Protein AF-A0A2M8C4X3-F1 (afdb_monomer)

Foldseek 3Di:
DDDDDDPPDDDDPADDPPCQVVPDDPPDDRQGSVNVVVVVVVVVCVVVVVVVVVVVVVLVVCDLVNLVVCLVPDPQVCNLVSLVVQCPRPDPVSNLSSQVCLVSHDPVSSVVSPVSNVVRPPPND

Mean predicted aligned error: 15.99 Å

pLDDT: mean 78.15, std 15.76, range [32.28, 96.62]

Radius of gyration: 26.99 Å; Cα contacts (8 Å, |Δi|>4): 80; chains: 1; bounding box: 69×50×52 Å

Structure (mmCIF, N/CA/C/O backbone):
data_AF-A0A2M8C4X3-F1
#
_entry.id   AF-A0A2M8C4X3-F1
#
loop_
_atom_site.group_PDB
_atom_site.id
_atom_site.type_symbol
_atom_site.label_atom_id
_atom_site.label_alt_id
_atom_site.label_comp_id
_atom_site.label_asym_id
_atom_site.label_entity_id
_atom_site.label_seq_id
_atom_site.pdbx_PDB_ins_code
_atom_site.Cartn_x
_atom_site.Cartn_y
_atom_site.Cartn_z
_atom_site.occupancy
_atom_site.B_iso_or_equiv
_atom_site.auth_seq_id
_atom_site.auth_comp_id
_atom_site.auth_asym_id
_atom_site.auth_atom_id
_atom_site.pdbx_PDB_model_num
ATOM 1 N N . MET A 1 1 ? -56.697 -4.862 32.026 1.00 32.28 1 MET A N 1
ATOM 2 C CA . MET A 1 1 ? -55.674 -5.451 31.141 1.00 32.28 1 MET A CA 1
ATOM 3 C C . MET A 1 1 ? -55.577 -4.580 29.902 1.00 32.28 1 MET A C 1
ATOM 5 O O . MET A 1 1 ? -56.592 -4.399 29.252 1.00 32.28 1 MET A O 1
ATOM 9 N N . ASN A 1 2 ? -54.376 -4.034 29.698 1.00 35.28 2 ASN A N 1
ATOM 10 C CA . ASN A 1 2 ? -53.782 -3.365 28.532 1.00 35.28 2 ASN A CA 1
ATOM 11 C C . ASN A 1 2 ? -54.461 -2.157 27.838 1.00 35.28 2 ASN A C 1
ATOM 13 O O . ASN A 1 2 ? -55.559 -2.293 27.303 1.00 35.28 2 ASN A O 1
ATOM 17 N N . PRO A 1 3 ? -53.750 -1.004 27.783 1.00 49.72 3 PRO A N 1
ATOM 18 C CA . PRO A 1 3 ? -54.078 0.187 26.998 1.00 49.72 3 PRO A CA 1
ATOM 19 C C . PRO A 1 3 ? -53.137 0.353 25.788 1.00 49.72 3 PRO A C 1
ATOM 21 O O . PRO A 1 3 ? -51.934 0.436 25.979 1.00 49.72 3 PRO A O 1
ATOM 24 N N . GLU A 1 4 ? -53.640 0.471 24.560 1.00 36.94 4 GLU A N 1
ATOM 25 C CA . GLU A 1 4 ? -52.824 0.686 23.348 1.00 36.94 4 GLU A CA 1
ATOM 26 C C . GLU A 1 4 ? -53.728 1.327 22.273 1.00 36.94 4 GLU A C 1
ATOM 28 O O . GLU A 1 4 ? -54.845 0.865 22.086 1.00 36.94 4 GLU A O 1
ATOM 33 N N . HIS A 1 5 ? -53.433 2.417 21.563 1.00 36.06 5 HIS A N 1
ATOM 34 C CA . HIS A 1 5 ? -52.244 3.237 21.384 1.00 36.06 5 HIS A CA 1
ATOM 35 C C . HIS A 1 5 ? -52.691 4.690 21.147 1.00 36.06 5 HIS A C 1
ATOM 37 O O . HIS A 1 5 ? -53.571 4.940 20.325 1.00 36.06 5 HIS A O 1
ATOM 43 N N . SER A 1 6 ? -52.038 5.656 21.794 1.00 37.72 6 SER A N 1
ATOM 44 C CA . SER A 1 6 ? -52.038 7.047 21.332 1.00 37.72 6 SER A CA 1
ATOM 45 C C . SER A 1 6 ? -50.643 7.343 20.802 1.00 37.72 6 SER A C 1
ATOM 47 O O . SER A 1 6 ? -49.781 7.833 21.530 1.00 37.72 6 SER A O 1
ATOM 49 N N . HIS A 1 7 ? -50.408 6.991 19.538 1.00 39.47 7 HIS A N 1
ATOM 50 C CA . HIS A 1 7 ? -49.303 7.560 18.781 1.00 39.47 7 HIS A CA 1
ATOM 51 C C . HIS A 1 7 ? -49.661 9.014 18.485 1.00 39.47 7 HIS A C 1
ATOM 53 O O . HIS A 1 7 ? -50.410 9.307 17.558 1.00 39.47 7 HIS A O 1
ATOM 59 N N . GLN A 1 8 ? -49.145 9.924 19.301 1.00 36.75 8 GLN A N 1
ATOM 60 C CA . GLN A 1 8 ? -48.913 11.291 18.862 1.00 36.75 8 GLN A CA 1
ATOM 61 C C . GLN A 1 8 ? -47.415 11.442 18.623 1.00 36.75 8 GLN A C 1
ATOM 63 O O . GLN A 1 8 ? -46.660 11.894 19.478 1.00 36.75 8 GLN A O 1
ATOM 68 N N . GLU A 1 9 ? -46.996 11.007 17.438 1.00 53.00 9 GLU A N 1
ATOM 69 C CA . GLU A 1 9 ? -45.844 11.585 16.764 1.00 53.00 9 GLU A CA 1
ATOM 70 C C . GLU A 1 9 ? -46.306 12.886 16.107 1.00 53.00 9 GLU A C 1
ATOM 72 O O . GLU A 1 9 ? -47.020 12.841 15.112 1.00 53.00 9 GLU A O 1
ATOM 77 N N . THR A 1 10 ? -45.884 14.031 16.645 1.00 43.84 10 THR A N 1
ATOM 78 C CA . THR A 1 10 ? -45.625 15.239 15.849 1.00 43.84 10 THR A CA 1
ATOM 79 C C . THR A 1 10 ? -44.562 16.096 16.538 1.00 43.84 10 THR A C 1
ATOM 81 O O . THR A 1 10 ? -44.785 16.628 17.621 1.00 43.84 10 THR A O 1
ATOM 84 N N . GLU A 1 11 ? -43.422 16.217 15.857 1.00 45.44 11 GLU A N 1
ATOM 85 C CA . GLU A 1 11 ? -42.680 17.465 15.634 1.00 45.44 11 GLU A CA 1
ATOM 86 C C . GLU A 1 11 ? -42.223 18.300 16.845 1.00 45.44 11 GLU A C 1
ATOM 88 O O . GLU A 1 11 ? -42.971 19.089 17.401 1.00 45.44 11 GLU A O 1
ATOM 93 N N . THR A 1 12 ? -40.910 18.304 17.104 1.00 41.66 12 THR A N 1
ATOM 94 C CA . THR A 1 12 ? -40.133 19.560 17.061 1.00 41.66 12 THR A CA 1
ATOM 95 C C . THR A 1 12 ? -38.665 19.276 16.737 1.00 41.66 12 THR A C 1
ATOM 97 O O . THR A 1 12 ? -37.901 18.765 17.551 1.00 41.66 12 THR A O 1
ATOM 100 N N . ALA A 1 13 ? -38.223 19.707 15.559 1.00 51.66 13 ALA A N 1
ATOM 101 C CA . ALA A 1 13 ? -36.815 19.768 15.166 1.00 51.66 13 ALA A CA 1
ATOM 102 C C . ALA A 1 13 ? -36.027 20.889 15.895 1.00 51.66 13 ALA A C 1
ATOM 104 O O . ALA A 1 13 ? -35.163 21.529 15.302 1.00 51.66 13 ALA A O 1
ATOM 105 N N . SER A 1 14 ? -36.334 21.187 17.165 1.00 56.22 14 SER A N 1
ATOM 106 C CA . SER A 1 14 ? -35.818 22.393 17.839 1.00 56.22 14 SER A CA 1
ATOM 107 C C . SER A 1 14 ? -35.757 22.329 19.372 1.00 56.22 14 SER A C 1
ATOM 109 O O . SER A 1 14 ? -35.393 23.331 19.988 1.00 56.22 14 SER A O 1
ATOM 111 N N . SER A 1 15 ? -36.089 21.205 20.013 1.00 69.62 15 SER A N 1
ATOM 112 C CA . SER A 1 15 ? -36.028 21.102 21.477 1.00 69.62 15 SER A CA 1
ATOM 113 C C . SER A 1 15 ? -34.962 20.105 21.925 1.00 69.62 15 SER A C 1
ATOM 115 O O . SER A 1 15 ? -34.809 19.030 21.339 1.00 69.62 15 SER A O 1
ATOM 117 N N . LEU A 1 16 ? -34.194 20.485 22.948 1.00 77.62 16 LEU A N 1
ATOM 118 C CA . LEU A 1 16 ? -33.307 19.574 23.667 1.00 77.62 16 LEU A CA 1
ATOM 119 C C . LEU A 1 16 ? -34.146 18.686 24.588 1.00 77.62 16 LEU A C 1
ATOM 121 O O . LEU A 1 16 ? -35.141 19.158 25.139 1.00 77.62 16 LEU A O 1
ATOM 125 N N . PRO A 1 17 ? -33.739 17.434 24.829 1.00 81.38 17 PRO A N 1
ATOM 126 C CA . PRO A 1 17 ? -34.378 16.609 25.841 1.00 81.38 17 PRO A 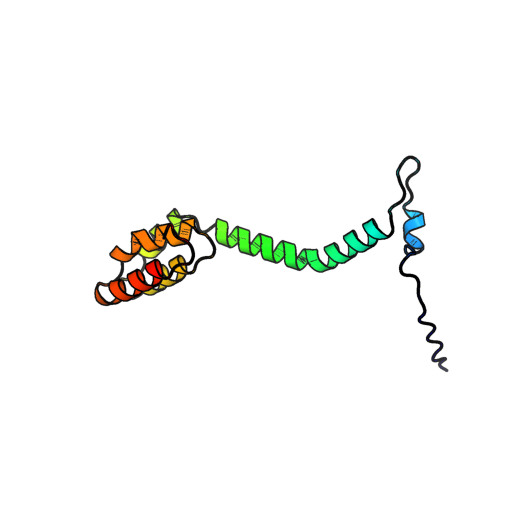CA 1
ATOM 127 C C . PRO A 1 17 ? -34.353 17.273 27.217 1.00 81.38 17 PRO A C 1
ATOM 129 O O . PRO A 1 17 ? -33.355 17.878 27.613 1.00 81.38 17 PRO A O 1
ATOM 132 N N . ASN A 1 18 ? -35.446 17.119 27.967 1.00 78.31 18 ASN A N 1
ATOM 133 C CA . ASN A 1 18 ? -35.680 17.821 29.236 1.00 78.31 18 ASN A CA 1
ATOM 134 C C . ASN A 1 18 ? -34.550 17.638 30.264 1.00 78.31 18 ASN A C 1
ATOM 136 O O . ASN A 1 18 ? -34.296 18.529 31.072 1.00 78.31 18 ASN A O 1
ATOM 140 N N . TYR A 1 19 ? -33.841 16.507 30.221 1.00 79.56 19 TYR A N 1
ATOM 141 C CA . TYR A 1 19 ? -32.743 16.220 31.140 1.00 79.56 19 TYR A CA 1
ATOM 142 C C . TYR A 1 19 ? -31.493 17.080 30.892 1.00 79.56 19 TYR A C 1
ATOM 144 O O . TYR A 1 19 ? -30.672 17.230 31.791 1.00 79.56 19 TYR A O 1
ATOM 152 N N . ILE A 1 20 ? -31.344 17.693 29.713 1.00 80.12 20 ILE A N 1
ATOM 153 C CA . ILE A 1 20 ? -30.195 18.557 29.402 1.00 80.12 20 ILE A CA 1
ATOM 154 C C . ILE A 1 20 ? -30.193 19.821 30.265 1.00 80.12 20 ILE A C 1
ATOM 156 O O . ILE A 1 20 ? -29.128 20.288 30.665 1.00 80.12 20 ILE A O 1
ATOM 160 N N . GLY A 1 21 ? -31.373 20.316 30.652 1.00 75.75 21 GLY A N 1
ATOM 161 C CA . GLY A 1 21 ? -31.495 21.444 31.578 1.00 75.75 21 GLY A CA 1
ATOM 162 C C . GLY A 1 21 ? -30.912 21.171 32.970 1.00 75.75 21 GLY A C 1
ATOM 163 O O . GLY A 1 21 ? -30.519 22.113 33.651 1.00 75.75 21 GLY A O 1
ATOM 164 N N . MET A 1 22 ? -30.786 19.902 33.382 1.00 81.06 22 MET A N 1
ATOM 165 C CA . MET A 1 22 ? -30.195 19.528 34.676 1.00 81.06 22 MET A CA 1
ATOM 166 C C . MET A 1 22 ? -28.672 19.710 34.718 1.00 81.06 22 MET A C 1
ATOM 168 O O . MET A 1 22 ? -28.099 19.784 35.800 1.00 81.06 22 MET A O 1
ATOM 172 N N . TYR A 1 23 ? -28.024 19.797 33.553 1.00 77.56 23 TYR A N 1
ATOM 173 C CA . TYR A 1 23 ? -26.577 19.972 33.416 1.00 77.56 23 TYR A CA 1
ATOM 174 C C . TYR A 1 23 ? -26.186 21.415 33.071 1.00 77.56 23 TYR A C 1
ATOM 176 O O . TYR A 1 23 ? -25.052 21.667 32.669 1.00 77.56 23 TYR A O 1
ATOM 184 N N . ALA A 1 24 ? -27.108 22.376 33.205 1.00 80.88 24 ALA A N 1
ATOM 185 C CA . ALA A 1 24 ? -26.791 23.788 33.031 1.00 80.88 24 ALA A CA 1
ATOM 186 C C . ALA A 1 24 ? -25.824 24.249 34.135 1.00 80.88 24 ALA A C 1
ATOM 188 O O . ALA A 1 24 ? -26.165 24.252 35.317 1.00 80.88 24 ALA A O 1
ATOM 189 N N . ILE A 1 25 ? -24.611 24.647 33.744 1.00 81.81 25 ILE A N 1
ATOM 190 C CA . ILE A 1 25 ? -23.582 25.137 34.667 1.00 81.81 25 ILE A CA 1
ATOM 191 C C . ILE A 1 25 ? -23.653 26.673 34.695 1.00 81.81 25 ILE A C 1
ATOM 193 O O . ILE A 1 25 ? -23.449 27.301 33.652 1.00 81.81 25 ILE A O 1
ATOM 197 N N . PRO A 1 26 ? -23.922 27.310 35.853 1.00 83.06 26 PRO A N 1
ATOM 198 C CA . PRO A 1 26 ? -23.953 28.767 35.955 1.00 83.06 26 PRO A CA 1
ATOM 199 C C . PRO A 1 26 ? -22.644 29.405 35.472 1.00 83.06 26 PRO A C 1
ATOM 201 O O . PRO A 1 26 ? -21.558 28.983 35.865 1.00 83.06 26 PRO A O 1
ATOM 204 N N . GLY A 1 27 ? -22.750 30.431 34.626 1.00 84.56 27 GLY A N 1
ATOM 205 C CA . GLY A 1 27 ? -21.596 31.120 34.033 1.00 84.56 27 GLY A CA 1
ATOM 206 C C . GLY A 1 27 ? -21.082 30.519 32.719 1.00 84.56 27 GLY A C 1
ATOM 207 O O . GLY A 1 27 ? -20.178 31.095 32.122 1.00 84.56 27 GLY A O 1
ATOM 208 N N . TYR A 1 28 ? -21.672 29.420 32.242 1.00 82.31 28 TYR A N 1
ATOM 209 C CA . TYR A 1 28 ? -21.366 28.817 30.944 1.00 82.31 28 TYR A CA 1
ATOM 210 C C . TYR A 1 28 ? -22.569 28.909 30.002 1.00 82.31 28 TYR A C 1
ATOM 212 O O . TYR A 1 28 ? -23.720 28.970 30.436 1.00 82.31 28 TYR A O 1
ATOM 220 N N . GLU A 1 29 ? -22.298 28.930 28.696 1.00 82.06 29 GLU A N 1
ATOM 221 C CA . GLU A 1 29 ? -23.348 28.907 27.680 1.00 82.06 29 GLU A CA 1
ATOM 222 C C . GLU A 1 29 ? -24.100 27.568 27.723 1.00 82.06 29 GLU A C 1
ATOM 224 O O . GLU A 1 29 ? -23.496 26.499 27.843 1.00 82.06 29 GLU A O 1
ATOM 229 N N . ALA A 1 30 ? -25.432 27.625 27.637 1.00 80.75 30 ALA A N 1
ATOM 230 C CA . ALA A 1 30 ? -26.254 26.426 27.581 1.00 80.75 30 ALA A CA 1
ATOM 231 C C . ALA A 1 30 ? -25.928 25.616 26.318 1.00 80.75 30 ALA A C 1
ATOM 233 O O . ALA A 1 30 ? -25.703 26.171 25.241 1.00 80.75 30 ALA A O 1
ATOM 234 N N . ILE A 1 31 ? -25.944 24.287 26.439 1.00 80.19 31 ILE A N 1
ATOM 235 C CA . ILE A 1 31 ? -25.752 23.395 25.293 1.00 80.19 31 ILE A CA 1
ATOM 236 C C . ILE A 1 31 ? -26.799 23.747 24.237 1.00 80.19 31 ILE A C 1
ATOM 238 O O . ILE A 1 31 ? -27.988 23.795 24.535 1.00 80.19 31 ILE A O 1
ATOM 242 N N . SER A 1 32 ? -26.371 23.990 22.998 1.00 83.69 32 SER A N 1
ATOM 243 C CA . SER A 1 32 ? -27.311 24.240 21.905 1.00 83.69 32 SER A CA 1
ATOM 244 C C . SER A 1 32 ? -27.915 22.924 21.394 1.00 83.69 32 SER A C 1
ATOM 246 O O . SER A 1 32 ? -27.213 21.907 21.356 1.00 83.69 32 SER A O 1
ATOM 248 N N . PRO A 1 33 ? -29.170 22.926 20.897 1.00 78.75 33 PRO A N 1
ATOM 249 C CA . PRO A 1 33 ? -29.769 21.761 20.239 1.00 78.75 33 PRO A CA 1
ATOM 250 C C . PRO A 1 33 ? -28.854 21.168 19.162 1.00 78.75 33 PRO A C 1
ATOM 252 O O . PRO A 1 33 ? -28.605 19.966 19.122 1.00 78.75 33 PRO A O 1
ATOM 255 N N . LYS A 1 34 ? -28.254 22.034 18.338 1.00 77.88 34 LYS A N 1
ATOM 256 C CA . LYS A 1 34 ? -27.315 21.634 17.285 1.00 77.88 34 LYS A CA 1
ATOM 257 C C . LYS A 1 34 ? -26.055 20.962 17.843 1.00 77.88 34 LYS A C 1
ATOM 259 O O . LYS A 1 34 ? -25.581 19.999 17.247 1.00 77.88 34 LYS A O 1
ATOM 264 N N . GLY A 1 35 ? -25.511 21.457 18.956 1.00 78.56 35 GLY A N 1
ATOM 265 C CA . GLY A 1 35 ? -24.350 20.864 19.623 1.00 78.56 35 GLY A CA 1
ATOM 266 C C . GLY A 1 35 ? -24.649 19.476 20.188 1.00 78.56 35 GLY A C 1
ATOM 267 O O . GLY A 1 35 ? -23.883 18.545 19.959 1.00 78.56 35 GLY A O 1
ATOM 268 N N . TYR A 1 36 ? -25.803 19.320 20.832 1.00 79.50 36 TYR A N 1
ATOM 269 C CA . TYR A 1 36 ? -26.262 18.050 21.391 1.00 79.50 36 TYR A CA 1
ATOM 270 C C . TYR A 1 36 ? -26.498 16.978 20.318 1.00 79.50 36 TYR A C 1
ATOM 272 O O . TYR A 1 36 ? -25.948 15.884 20.405 1.00 79.50 36 TYR A O 1
ATOM 280 N N . TYR A 1 37 ? -27.222 17.306 19.243 1.00 78.38 37 TYR A N 1
ATOM 281 C CA . TYR A 1 37 ? -27.442 16.351 18.150 1.00 78.38 37 TYR A CA 1
ATOM 282 C C . TYR A 1 37 ? -26.161 16.041 17.363 1.00 78.38 37 TYR A C 1
ATOM 284 O O . TYR A 1 37 ? -26.040 14.956 16.799 1.00 78.38 37 TYR A O 1
ATOM 292 N N . ARG A 1 38 ? -25.182 16.959 17.337 1.00 75.38 38 ARG A N 1
ATOM 293 C CA . ARG A 1 38 ? -23.845 16.675 16.792 1.00 75.38 38 ARG A CA 1
ATOM 294 C C . ARG A 1 38 ? -23.078 15.695 17.679 1.00 75.38 38 ARG A C 1
ATOM 296 O O . ARG A 1 38 ? -22.415 14.817 17.145 1.00 75.38 38 ARG A O 1
ATOM 303 N N . TYR A 1 39 ? -23.177 15.844 18.998 1.00 73.12 39 TYR A N 1
ATOM 304 C CA . TYR A 1 39 ? -22.539 14.953 19.965 1.00 73.12 39 TYR A CA 1
ATOM 305 C C . TYR A 1 39 ? -23.104 13.530 19.878 1.00 73.12 39 TYR A C 1
ATOM 307 O O . TYR A 1 39 ? -22.335 12.606 19.645 1.00 73.12 39 TYR A O 1
ATOM 315 N N . ILE A 1 40 ? -24.429 13.361 19.934 1.00 70.19 40 ILE A N 1
ATOM 316 C CA . ILE A 1 40 ? -25.064 12.030 19.869 1.00 70.19 40 ILE A CA 1
ATOM 317 C C . ILE A 1 40 ? -24.789 11.337 18.535 1.00 70.19 40 ILE A C 1
ATOM 319 O O . ILE A 1 40 ? -24.410 10.173 18.503 1.00 70.19 40 ILE A O 1
ATOM 323 N N . ARG A 1 41 ? -24.914 12.068 17.418 1.00 69.69 41 ARG A N 1
ATOM 324 C CA . ARG A 1 41 ? -24.604 11.522 16.088 1.00 69.69 41 ARG A CA 1
ATOM 325 C C . ARG A 1 41 ? -23.157 11.042 15.998 1.00 69.69 41 ARG A C 1
ATOM 327 O O . ARG A 1 41 ? -22.880 10.081 15.289 1.00 69.69 41 ARG A O 1
ATOM 334 N N . ASN A 1 42 ? -22.241 11.732 16.674 1.00 67.56 42 ASN A N 1
ATOM 335 C CA . ASN A 1 42 ? -20.851 11.317 16.735 1.00 67.56 42 ASN A CA 1
ATOM 336 C C . ASN A 1 42 ? -20.657 10.130 17.684 1.00 67.56 42 ASN A C 1
ATOM 338 O O . ASN A 1 42 ? -19.843 9.285 17.349 1.00 67.56 42 ASN A O 1
ATOM 342 N N . GLU A 1 43 ? -21.392 10.032 18.798 1.00 69.19 43 GLU A N 1
ATOM 343 C CA . GLU A 1 43 ? -21.359 8.897 19.740 1.00 69.19 43 GLU A CA 1
ATOM 344 C C . GLU A 1 43 ? -21.671 7.564 19.050 1.00 69.19 43 GLU A C 1
ATOM 346 O O . GLU A 1 43 ? -20.894 6.619 19.175 1.00 69.19 43 GLU A O 1
ATOM 351 N N . ASP A 1 44 ? -22.715 7.521 18.218 1.00 70.00 44 ASP A N 1
ATOM 352 C CA . ASP A 1 44 ? -23.050 6.338 17.409 1.00 70.00 44 A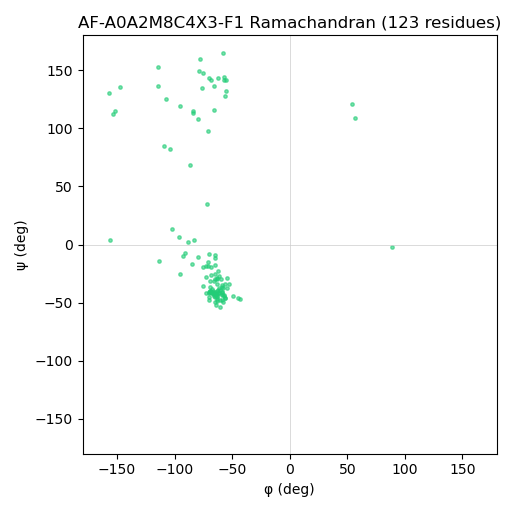SP A CA 1
ATOM 353 C C . ASP A 1 44 ? -21.965 6.005 16.367 1.00 70.00 44 ASP A C 1
ATOM 355 O O . ASP A 1 44 ? -21.814 4.861 15.935 1.00 70.00 44 ASP A O 1
ATOM 359 N N . GLN A 1 45 ? -21.185 7.009 15.955 1.00 70.75 45 GLN A N 1
ATOM 360 C CA . GLN A 1 45 ? -20.074 6.866 15.013 1.00 70.75 45 GLN A CA 1
ATOM 361 C C . GLN A 1 45 ? -18.727 6.630 15.702 1.00 70.75 45 GLN A C 1
ATOM 363 O O . GLN A 1 45 ? -17.770 6.275 15.015 1.00 70.75 45 GLN A O 1
ATOM 368 N N . LEU A 1 46 ? -18.619 6.777 17.029 1.00 71.62 46 LEU A N 1
ATOM 369 C CA . LEU A 1 46 ? -17.364 6.572 17.755 1.00 71.62 46 LEU A CA 1
ATOM 370 C C . LEU A 1 46 ? -16.792 5.170 17.523 1.00 71.62 46 LEU A C 1
ATOM 372 O O . LEU A 1 46 ? -15.603 5.095 17.225 1.00 71.62 46 LEU A O 1
ATOM 376 N N . PRO A 1 47 ? -17.576 4.072 17.557 1.00 78.00 47 PRO A N 1
ATOM 377 C CA . PRO A 1 47 ? -17.038 2.744 17.274 1.00 78.00 47 PRO A CA 1
ATOM 378 C C .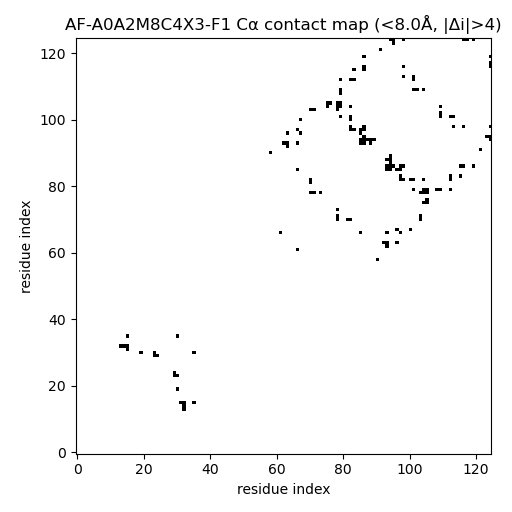 PRO A 1 47 ? -16.475 2.627 15.855 1.00 78.00 47 PRO A C 1
ATOM 380 O O . PRO A 1 47 ? -15.437 2.006 15.659 1.00 78.00 47 PRO A O 1
ATOM 383 N N . LEU A 1 48 ? -17.119 3.263 14.870 1.00 76.06 48 LEU A N 1
ATOM 384 C CA . LEU A 1 48 ? -16.656 3.274 13.479 1.00 76.06 48 LEU A CA 1
ATOM 385 C C . LEU A 1 48 ? -15.380 4.108 13.317 1.00 76.06 48 LEU A C 1
ATOM 387 O O . LEU A 1 48 ? -14.457 3.686 12.629 1.00 76.06 48 LEU A O 1
ATOM 391 N N . ILE A 1 49 ? -15.303 5.268 13.972 1.00 72.31 49 ILE A N 1
ATOM 392 C CA . ILE A 1 49 ? -14.125 6.144 13.951 1.00 72.31 49 ILE A CA 1
ATOM 393 C C . ILE A 1 49 ? -12.944 5.471 14.657 1.00 72.31 49 ILE A C 1
ATOM 395 O O . ILE A 1 49 ? -11.830 5.520 14.142 1.00 72.31 49 ILE A O 1
ATOM 399 N N . VAL A 1 50 ? -13.179 4.821 15.800 1.00 78.44 50 VAL A N 1
ATOM 400 C CA . VAL A 1 50 ? -12.162 4.063 16.544 1.00 78.44 50 VAL A CA 1
ATOM 401 C C . VAL A 1 50 ? -11.689 2.869 15.724 1.00 78.44 50 VAL A C 1
ATOM 403 O O . VAL A 1 50 ? -10.491 2.755 15.497 1.00 78.44 50 VAL A O 1
ATOM 406 N N . ALA A 1 51 ? -12.598 2.054 15.183 1.00 75.56 51 ALA A N 1
ATOM 407 C CA . ALA A 1 51 ? -12.234 0.927 14.325 1.00 75.56 51 ALA A CA 1
ATOM 408 C C . ALA A 1 51 ? -11.444 1.384 13.088 1.00 75.56 51 ALA A C 1
ATOM 410 O O . ALA A 1 51 ? -10.439 0.775 12.726 1.00 75.56 51 ALA A O 1
ATOM 411 N N . GLN A 1 52 ? -11.844 2.497 12.465 1.00 69.88 52 GLN A N 1
ATOM 412 C CA . GLN A 1 52 ? -11.123 3.055 11.325 1.00 69.88 52 GLN A CA 1
ATOM 413 C C . GLN A 1 52 ? -9.744 3.597 11.724 1.00 69.88 52 GLN A C 1
ATOM 415 O O . GLN A 1 52 ? -8.786 3.450 10.965 1.00 69.88 52 GLN A O 1
ATOM 420 N N . ALA A 1 53 ? -9.623 4.224 12.896 1.00 72.31 53 ALA A N 1
ATOM 421 C CA . ALA A 1 53 ? -8.356 4.718 13.424 1.00 72.31 53 ALA A CA 1
ATOM 422 C C . ALA A 1 53 ? -7.408 3.570 13.797 1.00 72.31 53 ALA A C 1
ATOM 424 O O . ALA A 1 53 ? -6.227 3.648 13.476 1.00 72.31 53 ALA A O 1
ATOM 425 N N . GLU A 1 54 ? -7.918 2.495 14.398 1.00 74.69 54 GLU A N 1
ATOM 426 C CA . GLU A 1 54 ? -7.172 1.271 14.705 1.00 74.69 54 GLU A CA 1
ATOM 427 C C . GLU A 1 54 ? -6.720 0.554 13.432 1.00 74.69 54 GLU A C 1
ATOM 429 O O . GLU A 1 54 ? -5.560 0.167 13.325 1.00 74.69 54 GLU A O 1
ATOM 434 N N . GLU A 1 55 ? -7.585 0.441 12.423 1.00 69.00 55 GLU A N 1
ATOM 435 C CA . GLU A 1 55 ? -7.214 -0.110 11.118 1.00 69.00 55 GLU A CA 1
ATOM 436 C C . GLU A 1 55 ? -6.124 0.742 10.447 1.00 69.00 55 GLU A C 1
ATOM 438 O O . GLU A 1 55 ? -5.153 0.216 9.899 1.00 69.00 55 GLU A O 1
ATOM 443 N N . ASN A 1 56 ? -6.244 2.068 10.524 1.00 65.38 56 ASN A N 1
ATOM 444 C CA . ASN A 1 56 ? -5.245 2.993 9.994 1.00 65.38 56 ASN A CA 1
ATOM 445 C C . ASN A 1 56 ? -3.937 2.963 10.799 1.00 65.38 56 ASN A C 1
ATOM 447 O O . ASN A 1 56 ? -2.865 3.135 10.218 1.00 65.38 56 ASN A O 1
ATOM 451 N N . GLN A 1 57 ? -3.997 2.705 12.105 1.00 64.69 57 GLN A N 1
ATOM 452 C CA . GLN A 1 57 ? -2.826 2.510 12.954 1.00 64.69 57 GLN A CA 1
ATOM 453 C C . GLN A 1 57 ? -2.131 1.180 12.631 1.00 64.69 57 GLN A C 1
ATOM 455 O O . GLN A 1 57 ? -0.932 1.169 12.381 1.00 64.69 57 GLN A O 1
ATOM 460 N N . ALA A 1 58 ? -2.878 0.084 12.488 1.00 59.25 58 ALA A N 1
ATOM 461 C CA . ALA A 1 58 ? -2.345 -1.215 12.076 1.00 59.25 58 ALA A CA 1
ATOM 462 C C . ALA A 1 58 ? -1.749 -1.194 10.654 1.00 59.25 58 ALA A C 1
ATOM 464 O O . ALA A 1 58 ? -0.836 -1.962 10.340 1.00 59.25 58 ALA A O 1
ATOM 465 N N . LYS A 1 59 ? -2.254 -0.312 9.778 1.00 60.38 59 LYS A N 1
ATOM 466 C CA . LYS A 1 59 ? -1.659 -0.022 8.464 1.00 60.38 59 LYS A CA 1
ATOM 467 C C . LYS A 1 59 ? -0.370 0.803 8.592 1.00 60.38 59 LYS A C 1
ATOM 469 O O . LYS A 1 59 ? 0.599 0.460 7.923 1.00 60.38 59 LYS A O 1
ATOM 474 N N . LYS A 1 60 ? -0.325 1.809 9.478 1.00 56.00 60 LYS A N 1
ATOM 475 C CA . LYS A 1 60 ? 0.888 2.595 9.798 1.00 56.00 60 LYS A CA 1
ATOM 476 C C . LYS A 1 60 ? 2.008 1.760 10.421 1.00 56.00 60 LYS A C 1
ATOM 478 O O . LYS A 1 60 ? 3.177 2.026 10.156 1.00 56.00 60 LYS A O 1
ATOM 483 N N . ASP A 1 61 ? 1.665 0.752 11.218 1.00 57.84 61 ASP A N 1
ATOM 484 C CA . ASP A 1 61 ? 2.647 -0.096 11.904 1.00 57.84 61 ASP A CA 1
ATOM 485 C C . ASP A 1 61 ? 3.400 -1.033 10.935 1.00 57.84 61 ASP A C 1
ATOM 487 O O . ASP A 1 61 ? 4.474 -1.545 11.261 1.00 57.84 61 ASP A O 1
ATOM 491 N N . LYS A 1 62 ? 2.904 -1.213 9.703 1.00 66.00 62 LYS A N 1
ATOM 492 C CA . LYS A 1 62 ? 3.619 -1.910 8.621 1.00 66.00 62 LYS A CA 1
ATOM 493 C C . LYS A 1 62 ? 4.514 -0.930 7.865 1.00 66.00 62 LYS A C 1
ATOM 495 O O . LYS A 1 62 ? 4.260 -0.601 6.708 1.00 66.00 62 LYS A O 1
ATOM 500 N N . SER A 1 63 ? 5.556 -0.459 8.545 1.00 71.06 63 SER A N 1
ATOM 501 C CA . SER A 1 63 ? 6.559 0.446 7.975 1.00 71.06 63 SER A CA 1
ATOM 502 C C . SER A 1 63 ? 7.252 -0.149 6.740 1.00 71.06 63 SER A C 1
ATOM 504 O O . SER A 1 63 ? 7.218 -1.361 6.511 1.00 71.06 63 SER A O 1
ATOM 506 N N . PHE A 1 64 ? 7.945 0.694 5.967 1.00 70.56 64 PHE A N 1
ATOM 507 C CA . PHE A 1 64 ? 8.812 0.271 4.856 1.00 70.56 64 PHE A CA 1
ATOM 508 C C . PHE A 1 64 ? 9.685 -0.947 5.212 1.00 70.56 64 PHE A C 1
ATOM 510 O O . PHE A 1 64 ? 9.697 -1.942 4.490 1.00 70.56 64 PHE A O 1
ATOM 517 N N . ALA A 1 65 ? 10.332 -0.903 6.383 1.00 75.06 65 ALA A N 1
ATOM 518 C CA . ALA A 1 65 ? 11.231 -1.955 6.851 1.00 75.06 65 ALA A CA 1
ATOM 519 C C . ALA A 1 65 ? 10.518 -3.300 7.068 1.00 75.06 65 ALA A C 1
ATOM 521 O O . ALA A 1 65 ? 11.119 -4.363 6.918 1.00 75.06 65 ALA A O 1
ATOM 522 N N . TRP A 1 66 ? 9.226 -3.270 7.407 1.00 82.81 66 TRP A N 1
ATOM 523 C CA . TRP A 1 66 ? 8.429 -4.484 7.529 1.00 82.81 66 TRP A CA 1
ATOM 524 C C . TRP A 1 66 ? 8.180 -5.125 6.160 1.00 82.81 66 TRP A C 1
ATOM 526 O O . TRP A 1 66 ? 8.412 -6.323 6.005 1.00 82.81 66 TRP A O 1
ATOM 536 N N . TRP A 1 67 ? 7.755 -4.341 5.163 1.00 81.25 67 TRP A N 1
ATOM 537 C CA . TRP A 1 67 ? 7.492 -4.843 3.808 1.00 81.25 67 TRP A CA 1
ATOM 538 C C . TRP A 1 67 ? 8.751 -5.379 3.137 1.00 81.25 67 TRP A C 1
ATOM 540 O O . TRP A 1 67 ? 8.708 -6.458 2.546 1.00 81.25 67 TRP A O 1
ATOM 550 N N . GLU A 1 68 ? 9.867 -4.667 3.281 1.00 82.31 68 GLU A N 1
ATOM 551 C CA . GLU A 1 68 ? 11.155 -5.08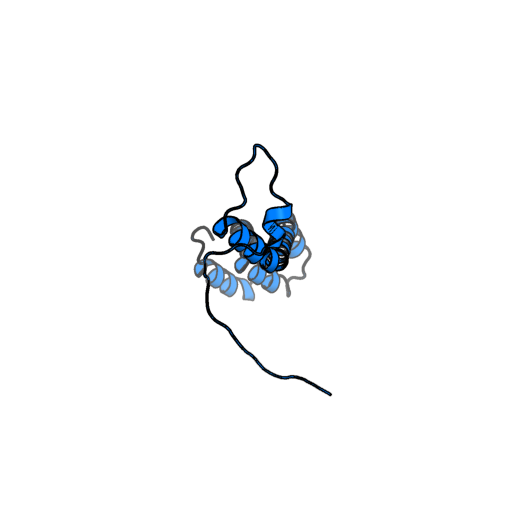7 2.738 1.00 82.31 68 GLU A CA 1
ATOM 552 C C . GLU A 1 68 ? 11.593 -6.437 3.322 1.00 82.31 68 GLU A C 1
ATOM 554 O O . GLU A 1 68 ? 11.786 -7.404 2.580 1.00 82.31 68 GLU A O 1
ATOM 559 N N . ASN A 1 69 ? 11.628 -6.547 4.654 1.00 86.38 69 ASN A N 1
ATOM 560 C CA . ASN A 1 69 ? 11.996 -7.786 5.337 1.00 86.38 69 ASN A CA 1
ATOM 561 C C . ASN A 1 69 ? 11.037 -8.942 4.993 1.00 86.38 69 ASN A C 1
ATOM 563 O O . ASN A 1 69 ? 11.467 -10.076 4.794 1.00 86.38 69 ASN A O 1
ATOM 567 N N . GLN A 1 70 ? 9.729 -8.683 4.883 1.00 86.44 70 GLN A N 1
ATOM 568 C CA . GLN A 1 70 ? 8.771 -9.726 4.505 1.00 86.44 70 GLN A CA 1
ATOM 569 C C . GLN A 1 70 ? 8.966 -10.212 3.068 1.00 86.44 70 GLN A C 1
ATOM 571 O O . GLN A 1 70 ? 8.913 -11.419 2.828 1.00 86.44 70 GLN A O 1
ATOM 576 N N . ILE A 1 71 ? 9.211 -9.315 2.111 1.00 85.56 71 ILE A N 1
ATOM 577 C CA . ILE A 1 71 ? 9.446 -9.696 0.713 1.00 85.56 71 ILE A CA 1
ATOM 578 C C . ILE A 1 71 ? 10.757 -10.480 0.583 1.00 85.56 71 ILE A C 1
ATOM 580 O O . ILE A 1 71 ? 10.784 -11.494 -0.114 1.00 85.56 71 ILE A O 1
ATOM 584 N N . GLU A 1 72 ? 11.817 -10.087 1.291 1.00 84.44 72 GLU A N 1
ATOM 585 C CA . GLU A 1 72 ? 13.102 -10.799 1.272 1.00 84.44 72 GLU A CA 1
ATOM 586 C C . GLU A 1 72 ? 13.001 -12.221 1.8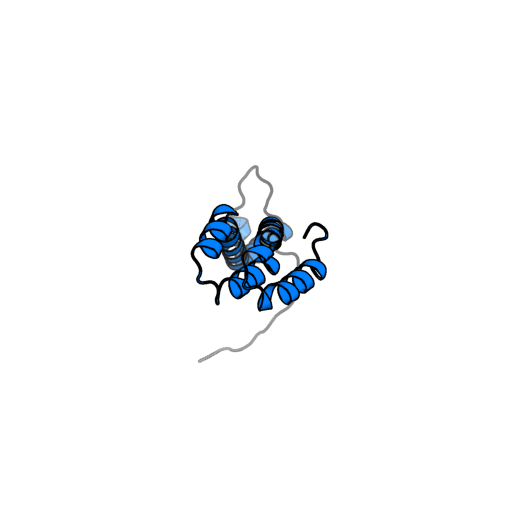22 1.00 84.44 72 GLU A C 1
ATOM 588 O O . GLU A 1 72 ? 13.471 -13.167 1.183 1.00 84.44 72 GLU A O 1
ATOM 593 N N . GLN A 1 73 ? 12.346 -12.389 2.972 1.00 86.00 73 GLN A N 1
ATOM 594 C CA . GLN A 1 73 ? 12.239 -13.692 3.633 1.00 86.00 73 GLN A CA 1
ATOM 595 C C . GLN A 1 73 ? 11.165 -14.603 3.030 1.00 86.00 73 GLN A C 1
ATOM 597 O O . GLN A 1 73 ? 11.110 -15.797 3.328 1.00 86.00 73 GLN A O 1
ATOM 602 N N . THR A 1 74 ? 10.315 -14.066 2.157 1.00 86.62 74 THR A N 1
ATOM 603 C CA . THR A 1 74 ? 9.301 -14.855 1.464 1.00 86.62 74 THR A CA 1
ATOM 604 C C . THR A 1 74 ? 9.934 -15.678 0.341 1.00 86.62 74 THR A C 1
ATOM 606 O O . THR A 1 74 ? 10.709 -15.133 -0.446 1.00 86.62 74 THR A O 1
ATOM 609 N N . PRO A 1 75 ? 9.589 -16.973 0.207 1.00 85.19 75 PRO A N 1
ATOM 610 C CA . PRO A 1 75 ? 10.031 -17.790 -0.918 1.00 85.19 75 PRO A CA 1
ATOM 611 C C . PRO A 1 75 ? 9.624 -17.186 -2.266 1.00 85.19 75 PRO A C 1
ATOM 613 O O . PRO A 1 75 ? 8.522 -16.647 -2.397 1.00 85.19 75 PRO A O 1
ATOM 616 N N . ASP A 1 76 ? 10.477 -17.330 -3.282 1.00 82.25 76 ASP A N 1
ATOM 617 C CA . ASP A 1 76 ? 10.306 -16.734 -4.617 1.00 82.25 76 ASP A CA 1
ATOM 618 C C . ASP A 1 76 ? 8.884 -16.884 -5.179 1.00 82.25 76 ASP A C 1
ATOM 620 O O . ASP A 1 76 ? 8.276 -15.905 -5.612 1.00 82.25 76 ASP A O 1
ATOM 624 N N . ASN A 1 77 ? 8.296 -18.080 -5.082 1.00 82.12 77 ASN A N 1
ATOM 625 C CA . ASN A 1 77 ? 6.958 -18.380 -5.603 1.00 82.12 77 ASN A CA 1
ATOM 626 C C . ASN A 1 77 ? 5.804 -17.624 -4.913 1.00 82.12 77 ASN A C 1
ATOM 628 O O . ASN A 1 77 ? 4.677 -17.657 -5.402 1.00 82.12 77 ASN A O 1
ATOM 632 N N . LYS A 1 78 ? 6.057 -16.957 -3.783 1.00 88.88 78 LYS A N 1
ATOM 633 C CA . LYS A 1 78 ? 5.075 -16.151 -3.041 1.00 88.88 78 LYS A CA 1
ATOM 634 C C . LYS A 1 78 ? 5.397 -14.655 -3.044 1.00 88.88 78 LYS A C 1
ATOM 636 O O . LYS A 1 78 ? 4.504 -13.859 -2.750 1.00 88.88 78 LYS A O 1
ATOM 641 N N . ARG A 1 79 ? 6.618 -14.253 -3.423 1.00 91.94 79 ARG A N 1
ATOM 642 C CA . ARG A 1 79 ? 7.043 -12.838 -3.434 1.00 91.94 79 ARG A CA 1
ATOM 643 C C . ARG A 1 79 ? 6.166 -11.968 -4.322 1.00 91.94 79 ARG A C 1
ATOM 645 O O . ARG A 1 79 ? 5.755 -10.891 -3.902 1.00 91.94 79 ARG A O 1
ATOM 652 N N . ALA A 1 80 ? 5.807 -12.461 -5.508 1.00 93.12 80 ALA A N 1
ATOM 653 C CA . ALA A 1 80 ? 4.924 -11.735 -6.420 1.00 93.12 80 ALA A CA 1
ATOM 654 C C . ALA A 1 80 ? 3.568 -11.401 -5.774 1.00 93.12 80 ALA A C 1
ATOM 656 O O . ALA A 1 80 ? 3.047 -10.307 -5.964 1.00 93.12 80 ALA A O 1
ATOM 657 N N . GLY A 1 81 ? 3.016 -12.308 -4.958 1.00 93.12 81 GLY A N 1
ATOM 658 C CA . GLY A 1 81 ? 1.766 -12.075 -4.234 1.00 93.12 81 GLY A CA 1
ATOM 659 C C . GLY A 1 81 ? 1.867 -10.934 -3.221 1.00 93.12 81 GLY A C 1
ATOM 660 O O . GLY A 1 81 ? 0.975 -10.091 -3.167 1.00 93.12 81 GLY A O 1
ATOM 661 N N . LEU A 1 82 ? 2.966 -10.867 -2.465 1.00 91.88 82 LEU A N 1
ATOM 662 C CA . LEU A 1 82 ? 3.205 -9.776 -1.514 1.0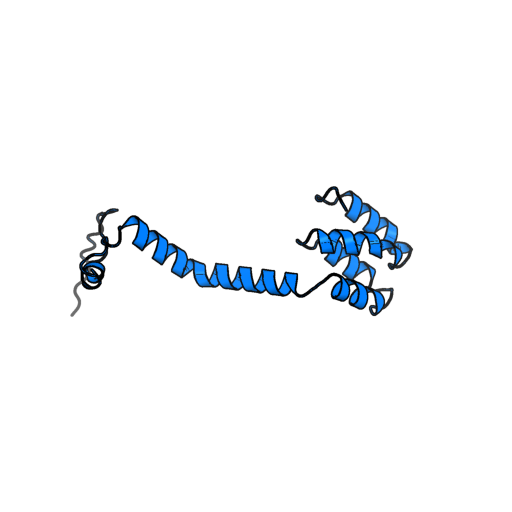0 91.88 82 LEU A CA 1
ATOM 663 C C . LEU A 1 82 ? 3.425 -8.436 -2.216 1.00 91.88 82 LEU A C 1
ATOM 665 O O . LEU A 1 82 ? 2.859 -7.432 -1.794 1.00 91.88 82 LEU A O 1
ATOM 669 N N . ILE A 1 83 ? 4.178 -8.425 -3.317 1.00 93.31 83 ILE A N 1
ATOM 670 C CA . ILE A 1 83 ? 4.404 -7.205 -4.100 1.00 93.31 83 ILE A CA 1
ATOM 671 C C . ILE A 1 83 ? 3.077 -6.679 -4.667 1.00 93.31 83 ILE A C 1
ATOM 673 O O . ILE A 1 83 ? 2.803 -5.488 -4.549 1.00 93.31 83 ILE A O 1
ATOM 677 N N . ARG A 1 84 ? 2.185 -7.549 -5.175 1.00 94.81 84 ARG A N 1
ATOM 678 C CA . ARG A 1 84 ? 0.829 -7.134 -5.599 1.00 94.81 84 ARG A CA 1
ATOM 679 C C . ARG A 1 84 ? 0.022 -6.506 -4.470 1.00 94.81 84 ARG A C 1
ATOM 681 O O . ARG A 1 84 ? -0.704 -5.545 -4.710 1.00 94.81 84 ARG A O 1
ATOM 688 N N . GLN A 1 85 ? 0.105 -7.069 -3.266 1.00 92.06 85 GLN A N 1
ATOM 689 C CA . GLN A 1 85 ? -0.599 -6.528 -2.103 1.00 92.06 85 GLN A CA 1
ATOM 690 C C . GLN A 1 85 ? -0.070 -5.142 -1.732 1.00 92.06 85 GLN A C 1
ATOM 692 O O . GLN A 1 85 ? -0.866 -4.253 -1.443 1.00 92.06 85 GLN A O 1
ATOM 697 N N . GLY A 1 86 ? 1.247 -4.948 -1.784 1.00 91.00 86 GLY A N 1
ATOM 698 C CA . GLY A 1 86 ? 1.871 -3.653 -1.538 1.00 91.00 86 GLY A CA 1
ATOM 699 C C . GLY A 1 86 ? 1.532 -2.598 -2.593 1.00 91.00 86 GLY A C 1
ATOM 700 O O . GLY A 1 86 ? 1.183 -1.478 -2.236 1.00 91.00 86 GLY A O 1
ATOM 701 N N . LEU A 1 87 ? 1.513 -2.967 -3.879 1.00 92.50 87 LEU A N 1
ATOM 702 C CA . LEU A 1 87 ? 1.098 -2.072 -4.972 1.00 92.50 87 LEU A CA 1
ATOM 703 C C . LEU A 1 87 ? -0.365 -1.602 -4.849 1.00 92.50 87 LEU A C 1
ATOM 705 O O . LEU A 1 87 ? -0.694 -0.512 -5.306 1.00 92.50 87 LEU A O 1
ATOM 709 N N . ASN A 1 88 ? -1.232 -2.393 -4.207 1.00 90.44 88 ASN A N 1
ATOM 710 C CA . ASN A 1 88 ? -2.635 -2.049 -3.938 1.00 90.44 88 ASN A CA 1
ATOM 711 C C . ASN A 1 88 ? -2.860 -1.457 -2.533 1.00 90.44 88 ASN A C 1
ATOM 713 O O . ASN A 1 88 ? -4.006 -1.287 -2.109 1.00 90.44 88 ASN A O 1
ATOM 717 N N . ASN A 1 89 ? -1.795 -1.192 -1.773 1.00 87.50 89 ASN A N 1
ATOM 718 C CA . ASN A 1 89 ? -1.909 -0.657 -0.422 1.00 87.50 89 ASN A CA 1
ATOM 719 C C . ASN A 1 89 ? -2.432 0.792 -0.466 1.00 87.50 89 ASN A C 1
ATOM 721 O O . ASN A 1 89 ? -2.034 1.537 -1.355 1.00 87.50 89 ASN A O 1
ATOM 725 N N . PRO A 1 90 ? -3.297 1.231 0.466 1.00 83.38 90 PRO A N 1
ATOM 726 C CA . PRO A 1 90 ? -3.740 2.626 0.520 1.00 83.38 90 PRO A CA 1
ATOM 727 C C . PRO A 1 90 ? -2.628 3.635 0.849 1.00 83.38 90 PRO A C 1
ATOM 729 O O . PRO A 1 90 ? -2.829 4.823 0.618 1.00 83.38 90 PRO A O 1
ATOM 732 N N . ASP A 1 91 ? -1.493 3.199 1.404 1.00 83.56 91 ASP A N 1
ATOM 733 C CA . ASP A 1 91 ? -0.350 4.060 1.714 1.00 83.56 91 ASP A CA 1
ATOM 734 C C . ASP A 1 91 ? 0.560 4.251 0.478 1.00 83.56 91 ASP A C 1
ATOM 736 O O . ASP A 1 91 ? 1.203 3.287 0.042 1.00 83.56 91 ASP A O 1
ATOM 740 N N . PRO A 1 92 ? 0.681 5.483 -0.062 1.00 85.75 92 PRO A N 1
ATOM 741 C CA . PRO A 1 92 ? 1.569 5.803 -1.181 1.00 85.75 92 PRO A CA 1
ATOM 742 C C . PRO A 1 92 ? 3.027 5.379 -0.975 1.00 85.75 92 PRO A C 1
ATOM 744 O O . PRO A 1 92 ? 3.693 4.990 -1.933 1.00 85.75 92 PRO A O 1
ATOM 747 N N . ALA A 1 93 ? 3.531 5.433 0.262 1.00 85.62 93 ALA A N 1
ATOM 748 C CA . ALA A 1 93 ? 4.908 5.053 0.561 1.00 85.62 93 ALA A CA 1
ATOM 749 C C . ALA A 1 93 ? 5.122 3.540 0.402 1.00 85.62 93 ALA A C 1
ATOM 751 O O . ALA A 1 93 ? 6.164 3.108 -0.089 1.00 85.62 93 ALA A O 1
ATOM 752 N N . VAL A 1 94 ? 4.123 2.733 0.774 1.00 86.56 94 VAL A N 1
ATOM 753 C CA . VAL A 1 94 ? 4.156 1.274 0.591 1.00 86.56 94 VAL A CA 1
ATOM 754 C C . VAL A 1 94 ? 4.042 0.910 -0.886 1.00 86.56 94 VAL A C 1
ATOM 756 O O . VAL A 1 94 ? 4.759 0.022 -1.345 1.00 86.56 94 VAL A O 1
ATOM 759 N N . GLN A 1 95 ? 3.185 1.604 -1.641 1.00 91.19 95 GLN A N 1
ATOM 760 C CA . GLN A 1 95 ? 3.062 1.383 -3.084 1.00 91.19 95 GLN A CA 1
ATOM 761 C C . GLN A 1 95 ? 4.404 1.599 -3.793 1.00 91.19 95 GLN A C 1
ATOM 763 O O . GLN A 1 95 ? 4.852 0.716 -4.524 1.00 91.19 95 GLN A O 1
ATOM 768 N N . LEU A 1 96 ? 5.064 2.731 -3.518 1.00 89.88 96 LEU A N 1
ATOM 769 C CA . LEU A 1 96 ? 6.362 3.081 -4.099 1.00 89.88 96 LEU A CA 1
ATOM 770 C C . LEU A 1 96 ? 7.435 2.048 -3.735 1.00 89.88 96 LEU A C 1
ATOM 772 O O . LEU A 1 96 ? 8.119 1.513 -4.602 1.00 89.88 96 LEU A O 1
ATOM 776 N N . ALA A 1 97 ? 7.515 1.690 -2.454 1.00 88.06 97 ALA A N 1
ATOM 777 C CA . ALA A 1 97 ? 8.449 0.681 -1.973 1.00 88.06 97 ALA A CA 1
ATOM 778 C C . ALA A 1 97 ? 8.269 -0.671 -2.676 1.00 88.06 97 ALA A C 1
ATOM 780 O O . ALA A 1 97 ? 9.236 -1.329 -3.054 1.00 88.06 97 ALA A O 1
ATOM 781 N N . CYS A 1 98 ? 7.025 -1.111 -2.858 1.00 91.25 98 CYS A N 1
ATOM 782 C CA . CYS A 1 98 ? 6.752 -2.371 -3.536 1.00 91.25 98 CYS A CA 1
ATOM 783 C C . CYS A 1 98 ? 7.000 -2.302 -5.046 1.00 91.25 98 CYS A C 1
ATOM 785 O O . CYS A 1 98 ? 7.379 -3.326 -5.615 1.00 91.25 98 CYS A O 1
ATOM 787 N N . ALA A 1 99 ? 6.864 -1.132 -5.674 1.00 93.62 99 ALA A N 1
ATOM 788 C CA . ALA A 1 99 ? 7.273 -0.918 -7.059 1.00 93.62 99 ALA A CA 1
ATOM 789 C C . ALA A 1 99 ? 8.793 -1.067 -7.233 1.00 93.62 99 ALA A C 1
ATOM 791 O O . ALA A 1 99 ? 9.235 -1.834 -8.093 1.00 93.62 99 ALA A O 1
ATOM 792 N N . ASP A 1 100 ? 9.587 -0.468 -6.340 1.00 92.38 100 ASP A N 1
ATOM 793 C CA . ASP A 1 100 ? 11.050 -0.628 -6.321 1.00 92.38 100 ASP A CA 1
ATOM 794 C C . ASP A 1 100 ? 11.476 -2.095 -6.129 1.00 92.38 100 ASP A C 1
ATOM 796 O O . ASP A 1 100 ? 12.510 -2.538 -6.636 1.00 92.38 100 ASP A O 1
ATOM 800 N N . MET A 1 101 ? 10.653 -2.884 -5.432 1.00 92.12 101 MET A N 1
ATOM 801 C CA . MET A 1 101 ? 10.895 -4.301 -5.158 1.00 92.12 101 MET A CA 1
ATOM 802 C C . MET A 1 101 ? 10.376 -5.261 -6.237 1.00 92.12 101 MET A C 1
ATOM 804 O O . MET A 1 101 ? 10.541 -6.474 -6.085 1.00 92.12 101 MET A O 1
ATOM 808 N N . ILE A 1 102 ? 9.791 -4.786 -7.345 1.00 94.50 102 ILE A N 1
ATOM 809 C CA . ILE A 1 102 ? 9.325 -5.663 -8.439 1.00 94.50 102 ILE A CA 1
ATOM 810 C C . ILE A 1 102 ? 10.465 -6.545 -8.971 1.00 94.50 102 ILE A C 1
ATOM 812 O O . ILE A 1 102 ? 10.254 -7.713 -9.307 1.00 94.50 102 ILE A O 1
ATOM 816 N N . ASN A 1 103 ? 11.695 -6.032 -8.976 1.00 92.69 103 ASN A N 1
ATOM 817 C CA . ASN A 1 103 ? 12.894 -6.778 -9.359 1.00 92.69 103 ASN A CA 1
ATOM 818 C C . ASN A 1 103 ? 13.246 -7.948 -8.414 1.00 92.69 103 ASN A C 1
ATOM 820 O O . ASN A 1 103 ? 14.122 -8.738 -8.749 1.00 92.69 103 ASN A O 1
ATOM 824 N N . ARG A 1 104 ? 12.587 -8.081 -7.257 1.00 91.81 104 ARG A N 1
ATOM 825 C CA . ARG A 1 104 ? 12.752 -9.201 -6.315 1.00 91.81 104 ARG A CA 1
ATOM 826 C C . ARG A 1 104 ? 11.768 -10.346 -6.585 1.00 91.81 104 ARG A C 1
ATOM 828 O O . ARG A 1 104 ? 11.875 -11.402 -5.961 1.00 91.81 104 ARG A O 1
ATOM 835 N N . ALA A 1 105 ? 10.808 -10.153 -7.494 1.00 93.12 105 ALA A N 1
ATOM 836 C CA . ALA A 1 105 ? 9.868 -11.186 -7.918 1.00 93.12 105 ALA A CA 1
ATOM 837 C C . ALA A 1 105 ? 10.507 -12.177 -8.918 1.00 93.12 105 ALA A C 1
ATOM 839 O O . ALA A 1 105 ? 11.479 -11.825 -9.599 1.00 93.12 105 ALA A O 1
ATOM 840 N N . PRO A 1 106 ? 9.935 -13.386 -9.071 1.00 92.50 106 PRO A N 1
ATOM 841 C CA . PRO A 1 106 ? 10.286 -14.305 -10.153 1.00 92.50 106 PRO A CA 1
ATOM 842 C C . PRO A 1 106 ? 10.131 -13.654 -11.529 1.00 92.50 106 PRO A C 1
ATOM 844 O O . PRO A 1 106 ? 9.166 -12.924 -11.763 1.00 92.50 106 PRO A O 1
ATOM 847 N N . ASP A 1 107 ? 11.047 -13.941 -12.454 1.00 93.31 107 ASP A N 1
ATOM 848 C CA . ASP A 1 107 ? 11.108 -13.281 -13.767 1.00 93.31 107 ASP A CA 1
ATOM 849 C C . ASP A 1 107 ? 9.794 -13.360 -14.556 1.00 93.31 107 ASP A C 1
ATOM 851 O O . ASP A 1 107 ? 9.382 -12.382 -15.183 1.00 93.31 107 ASP A O 1
ATOM 855 N N . ASN A 1 108 ? 9.090 -14.491 -14.472 1.00 93.50 108 ASN A N 1
ATOM 856 C CA . ASN A 1 108 ? 7.811 -14.713 -15.147 1.00 93.50 108 ASN A CA 1
ATOM 857 C C . ASN A 1 108 ? 6.656 -13.860 -14.586 1.00 93.50 108 ASN A C 1
ATOM 859 O O . ASN A 1 108 ? 5.654 -13.671 -15.269 1.00 93.50 108 ASN A O 1
ATOM 863 N N . GLU A 1 109 ? 6.782 -13.341 -13.364 1.00 96.00 109 GLU A N 1
ATOM 864 C CA . GLU A 1 109 ? 5.764 -12.515 -12.706 1.00 96.00 109 GLU A CA 1
ATOM 865 C C . GLU A 1 109 ? 6.022 -11.010 -12.901 1.00 96.00 109 GLU A C 1
ATOM 867 O O . GLU A 1 109 ? 5.080 -10.213 -12.879 1.00 96.00 109 GLU A O 1
ATOM 872 N N . ARG A 1 110 ? 7.282 -10.604 -13.134 1.00 94.94 110 ARG A N 1
ATOM 873 C CA . ARG A 1 110 ? 7.705 -9.189 -13.174 1.00 94.94 110 ARG A CA 1
ATOM 874 C C . ARG A 1 110 ? 6.919 -8.357 -14.174 1.00 94.94 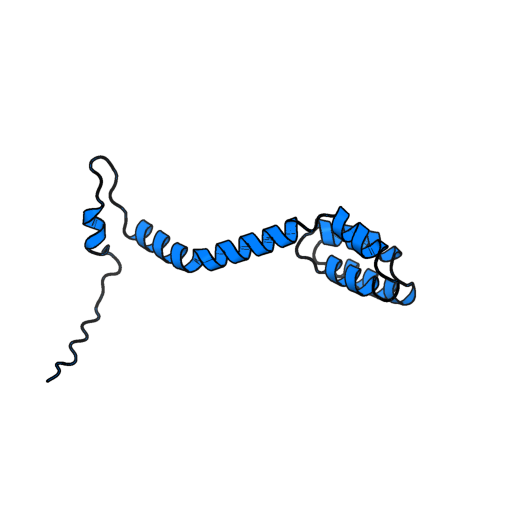110 ARG A C 1
ATOM 876 O O . ARG A 1 110 ? 6.453 -7.279 -13.827 1.00 94.94 110 ARG A O 1
ATOM 883 N N . ALA A 1 111 ? 6.721 -8.861 -15.391 1.00 96.12 111 ALA A N 1
ATOM 884 C CA . ALA A 1 111 ? 5.999 -8.128 -16.432 1.00 96.12 111 ALA A CA 1
ATOM 885 C C . ALA A 1 111 ? 4.560 -7.774 -16.013 1.00 96.12 111 ALA A C 1
ATOM 887 O O . ALA A 1 111 ? 4.073 -6.688 -16.323 1.00 96.12 111 ALA A O 1
ATOM 888 N N . GLY A 1 112 ? 3.887 -8.664 -15.275 1.00 96.12 112 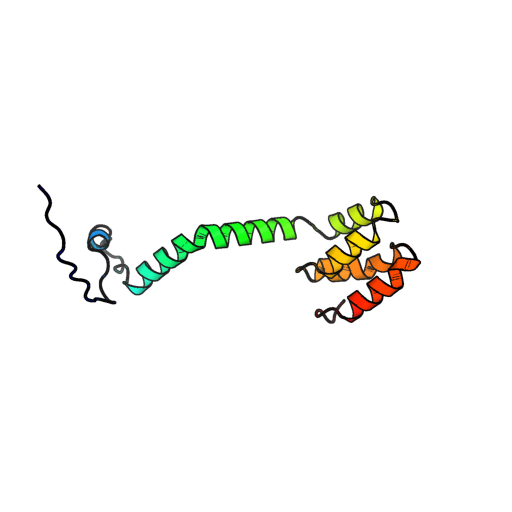GLY A N 1
ATOM 889 C CA . GLY A 1 112 ? 2.549 -8.403 -14.746 1.00 96.12 112 GLY A CA 1
ATOM 890 C C . GLY A 1 112 ? 2.548 -7.336 -13.651 1.00 96.12 112 GLY A C 1
ATOM 891 O O . GLY A 1 112 ? 1.669 -6.480 -13.633 1.00 96.12 112 GLY A O 1
ATOM 892 N N . LEU A 1 113 ? 3.554 -7.357 -12.775 1.00 96.38 113 LEU A N 1
ATOM 893 C CA . LEU A 1 113 ? 3.703 -6.378 -11.694 1.00 96.38 113 LEU A CA 1
ATOM 894 C C . LEU A 1 113 ? 4.060 -4.985 -12.223 1.00 96.38 113 LEU A C 1
ATOM 896 O O . LEU A 1 113 ? 3.497 -4.005 -11.754 1.00 96.38 113 LEU A O 1
ATOM 900 N N . ILE A 1 114 ? 4.932 -4.900 -13.236 1.00 96.56 114 ILE A N 1
ATOM 901 C CA . ILE A 1 114 ? 5.278 -3.635 -13.904 1.00 96.56 114 ILE A CA 1
ATOM 902 C C . ILE A 1 114 ? 4.023 -2.994 -14.489 1.00 96.56 114 ILE A C 1
ATOM 904 O O . ILE A 1 114 ? 3.772 -1.819 -14.257 1.00 96.56 114 ILE A O 1
ATOM 908 N N . ARG A 1 115 ? 3.202 -3.770 -15.208 1.00 96.62 115 ARG A N 1
ATOM 909 C CA . ARG A 1 115 ? 1.938 -3.259 -15.759 1.00 96.62 115 ARG A CA 1
ATOM 910 C C . ARG A 1 115 ? 1.014 -2.735 -14.662 1.00 96.62 115 ARG A C 1
ATOM 912 O O . ARG A 1 115 ? 0.477 -1.650 -14.808 1.00 96.62 115 ARG A O 1
ATOM 919 N N . GLN A 1 116 ? 0.888 -3.462 -13.553 1.00 94.88 116 GLN A N 1
ATOM 920 C CA . GLN A 1 116 ? 0.087 -3.012 -12.414 1.00 94.88 116 GLN A CA 1
ATOM 921 C C . GLN A 1 116 ? 0.624 -1.713 -11.785 1.00 94.88 116 GLN A C 1
ATOM 923 O O . GLN A 1 116 ? -0.174 -0.870 -11.393 1.00 94.88 116 GLN A O 1
ATOM 928 N N . GLY A 1 117 ? 1.948 -1.552 -11.684 1.00 93.19 117 GLY A N 1
ATOM 929 C CA . GLY A 1 117 ? 2.571 -0.308 -11.222 1.00 93.19 117 GLY A CA 1
ATOM 930 C C . GLY A 1 117 ? 2.275 0.868 -12.154 1.00 93.19 117 GLY A C 1
ATOM 931 O O . GLY A 1 117 ? 1.844 1.913 -11.692 1.00 93.19 117 GLY A O 1
ATOM 932 N N . LEU A 1 118 ? 2.388 0.663 -13.469 1.00 93.44 118 LEU A N 1
ATOM 933 C CA . LEU A 1 118 ? 2.081 1.689 -14.475 1.00 93.44 118 LEU A CA 1
ATOM 934 C C . LEU A 1 118 ? 0.598 2.093 -14.508 1.00 93.44 118 LEU A C 1
ATOM 936 O O . LEU A 1 118 ? 0.282 3.229 -14.847 1.00 93.44 118 LEU A O 1
ATOM 940 N N . ASP A 1 119 ? -0.303 1.172 -14.160 1.00 93.25 119 ASP A N 1
ATOM 941 C CA . ASP A 1 119 ? -1.743 1.427 -14.047 1.00 93.25 119 ASP A CA 1
ATOM 942 C C . ASP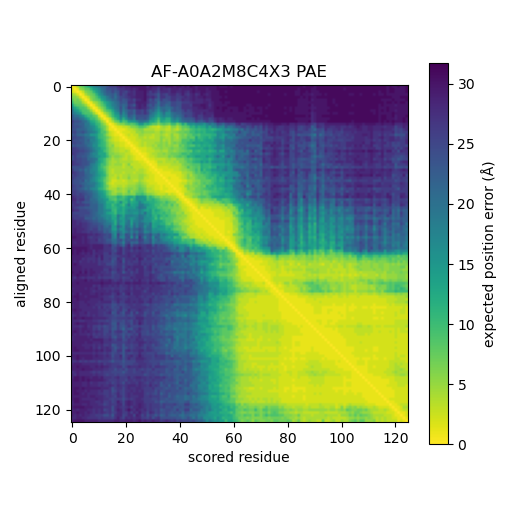 A 1 119 ? -2.127 2.043 -12.676 1.00 93.25 119 ASP A C 1
ATOM 944 O O . ASP A 1 119 ? -3.315 2.218 -12.376 1.00 93.25 119 ASP A O 1
ATOM 948 N N . ASN A 1 120 ? -1.154 2.350 -11.805 1.00 90.88 120 ASN A N 1
ATOM 949 C CA . ASN A 1 120 ? -1.419 2.897 -10.477 1.00 90.88 120 ASN A CA 1
ATOM 950 C C . ASN A 1 120 ? -1.950 4.340 -10.554 1.00 90.88 120 ASN A C 1
ATOM 952 O O . ASN A 1 120 ? -1.545 5.152 -11.380 1.00 90.88 120 ASN A O 1
ATOM 956 N N . HIS A 1 121 ? -2.876 4.672 -9.653 1.00 83.81 121 HIS A N 1
ATOM 957 C CA . HIS A 1 121 ? -3.474 6.007 -9.567 1.00 83.81 121 HIS A CA 1
ATOM 958 C C . HIS A 1 121 ? -2.520 7.033 -8.941 1.00 83.81 121 HIS A C 1
ATOM 960 O O . HIS A 1 121 ? -2.729 8.238 -9.085 1.00 83.81 121 HIS A O 1
ATOM 966 N N . ASN A 1 122 ? -1.502 6.567 -8.217 1.00 84.94 122 ASN A N 1
ATOM 967 C CA . ASN A 1 122 ? -0.432 7.399 -7.702 1.00 84.94 122 ASN A CA 1
ATOM 968 C C . ASN A 1 122 ? 0.640 7.586 -8.790 1.00 84.94 122 ASN A C 1
ATOM 970 O O . ASN A 1 122 ? 1.338 6.627 -9.101 1.00 84.94 122 ASN A O 1
ATOM 974 N N . PRO A 1 123 ? 0.830 8.804 -9.329 1.00 84.75 123 PRO A N 1
ATOM 975 C CA . PRO A 1 123 ? 1.759 9.044 -10.435 1.00 84.75 123 PRO A CA 1
ATOM 976 C C . PRO A 1 123 ? 3.242 8.910 -10.054 1.00 84.75 123 PRO A C 1
ATOM 978 O O . PRO A 1 123 ? 4.098 9.031 -10.925 1.00 84.75 123 PRO A O 1
ATOM 981 N N . ALA A 1 124 ? 3.560 8.759 -8.764 1.00 85.69 124 ALA A N 1
ATOM 982 C CA . ALA A 1 124 ? 4.928 8.535 -8.301 1.00 85.69 124 ALA A CA 1
ATOM 983 C C . ALA A 1 124 ? 5.355 7.057 -8.351 1.00 85.69 124 ALA A C 1
ATOM 985 O O . ALA A 1 124 ? 6.549 6.790 -8.244 1.00 85.69 124 ALA A O 1
ATOM 986 N N . VAL A 1 125 ? 4.391 6.136 -8.452 1.00 84.62 125 VAL A N 1
ATOM 987 C CA . VAL A 1 125 ? 4.584 4.679 -8.562 1.00 84.62 125 VAL A CA 1
ATOM 988 C C . VAL A 1 125 ? 4.838 4.305 -10.018 1.00 84.62 125 VAL A C 1
ATOM 990 O O . VAL A 1 125 ? 5.679 3.407 -10.242 1.00 84.62 125 VAL A O 1
#

Nearest PDB structures (foldseek):
  1i7w-assembly1_C  TM=5.215E-01  e=3.648E+00  Mus musculus

Organism: NCBI:txid1974508

Secondary structure (DSSP, 8-state):
------------TT---GGGGGG--TTSPPPPHHHHHHHHHHHHHHHHHHHHHHHHHHHHTS-HHHHHHHHHHS-HHHHHHHHHHHHT-S-HHHHHHHHHGGGGS-HHHHHHHHHHHHT-SSTT-

Solvent-accessible surface area (backbone atoms only — not comparable to full-atom values): 7671 Å² total; per-residue (Å²): 135,90,89,86,82,85,86,79,87,76,87,70,102,76,66,65,65,79,70,59,69,77,69,61,54,90,97,56,84,71,84,46,55,71,56,51,57,51,49,53,61,43,59,78,38,42,65,58,53,49,51,51,48,50,52,52,45,63,53,61,70,58,38,70,70,51,54,52,54,50,49,68,76,37,58,55,97,49,21,49,60,53,36,55,52,27,56,67,41,93,48,70,68,46,18,36,54,26,50,73,44,42,83,70,28,45,78,90,51,32,67,62,51,51,52,55,35,71,70,41,90,54,89,87,72

Sequence (125 aa):
MNPEHSHQETETASSLPNYIGMYAIPGYEAISPKGYYRYIRNEDQLPLIVAQAEENQAKKDKSFAWWENQIEQTPDNKRAGLIRQGLNNPDPAVQLACADMINRAPDNERAGLIRQGLDNHNPAV